Protein AF-A0A133PXR7-F1 (afdb_monomer)

Secondary structure (DSSP, 8-state):
----TT--B-TTTTTT-TT---EEE-TT----S--B-TTTTTT-TT-EETTEE--TT--SGGG-STTTSSEEEPPSS-S-----SS--SPPEE-TTS-EE-TT--EEEEETTEEEEE-

Organism: NCBI:txid28128

InterPro domains:
  IPR005046 Protein of unknown function DUF285 [PF03382] (1-58)

Sequence (118 aa):
KFNTQNVTDMSWMFYNCESLTTIFCNNNWKVGNKIYDSAMFSHCTRLNGTNTAYNPHKIGIEMANPTTGYFTSKPTGIDTVKSADRAGDGKAYDLSGSRVNESYKGIVIKNGKKYIQK

Structure (mmCIF, N/CA/C/O backbone):
data_AF-A0A133PXR7-F1
#
_entry.id   AF-A0A133PXR7-F1
#
loop_
_atom_site.group_PDB
_atom_site.id
_atom_site.type_symbol
_atom_site.label_atom_id
_atom_site.label_alt_id
_atom_site.label_comp_id
_atom_site.label_asym_id
_atom_site.label_entity_id
_atom_site.label_seq_id
_atom_site.pdbx_PDB_ins_code
_atom_site.Cartn_x
_atom_site.Cartn_y
_atom_site.Cartn_z
_atom_site.occupancy
_atom_site.B_iso_or_equiv
_atom_site.auth_seq_id
_atom_site.auth_comp_id
_atom_site.auth_asym_id
_atom_site.auth_atom_id
_atom_site.pdbx_PDB_model_num
ATOM 1 N N . LYS A 1 1 ? -0.175 -15.618 2.588 1.00 71.50 1 LYS A N 1
ATOM 2 C CA . LYS A 1 1 ? 0.837 -14.567 2.881 1.00 71.50 1 LYS A CA 1
ATOM 3 C C . LYS A 1 1 ? 1.841 -14.564 1.737 1.00 71.50 1 LYS A C 1
ATOM 5 O O . LYS A 1 1 ? 2.318 -15.639 1.408 1.00 71.50 1 LYS A O 1
ATOM 10 N N . PHE A 1 2 ? 2.135 -13.414 1.129 1.00 78.44 2 PHE A N 1
ATOM 11 C CA . PHE A 1 2 ? 3.154 -13.333 0.077 1.00 78.44 2 PHE A CA 1
ATOM 12 C C . PHE A 1 2 ? 4.554 -13.431 0.692 1.00 78.44 2 PHE A C 1
ATOM 14 O O . PHE A 1 2 ? 4.846 -12.719 1.654 1.00 78.44 2 PHE A O 1
ATOM 21 N N . ASN A 1 3 ? 5.387 -14.331 0.167 1.00 83.69 3 ASN A N 1
ATOM 22 C CA . ASN A 1 3 ? 6.807 -14.413 0.488 1.00 83.69 3 ASN A CA 1
ATOM 23 C C . ASN A 1 3 ? 7.601 -13.941 -0.730 1.00 83.69 3 ASN A C 1
ATOM 25 O O . ASN A 1 3 ? 7.606 -14.610 -1.758 1.00 83.69 3 ASN A O 1
ATOM 29 N N . THR A 1 4 ? 8.250 -12.789 -0.608 1.00 86.88 4 THR A N 1
ATOM 30 C CA . THR A 1 4 ? 8.999 -12.146 -1.693 1.00 86.88 4 THR A CA 1
ATOM 31 C C . THR A 1 4 ? 10.514 -12.249 -1.505 1.00 86.88 4 THR A C 1
ATOM 33 O O . THR A 1 4 ? 11.258 -11.581 -2.211 1.00 86.88 4 THR A O 1
ATOM 36 N N . GLN A 1 5 ? 10.997 -13.092 -0.580 1.00 88.31 5 GLN A N 1
ATOM 37 C CA . GLN A 1 5 ? 12.426 -13.185 -0.242 1.00 88.31 5 GLN A CA 1
ATOM 38 C C . GLN A 1 5 ? 13.326 -13.640 -1.399 1.00 88.31 5 GLN A C 1
ATOM 40 O O . GLN A 1 5 ? 14.480 -13.231 -1.449 1.00 88.31 5 GLN A O 1
ATOM 45 N N . ASN A 1 6 ? 12.796 -14.446 -2.322 1.00 89.44 6 ASN A N 1
ATOM 46 C CA . ASN A 1 6 ? 13.538 -14.969 -3.476 1.00 89.44 6 ASN A CA 1
ATOM 47 C C . ASN A 1 6 ? 13.178 -14.265 -4.791 1.00 89.44 6 ASN A C 1
ATOM 49 O O . ASN A 1 6 ? 13.653 -14.668 -5.848 1.00 89.44 6 ASN A O 1
ATOM 53 N N . VAL A 1 7 ? 12.302 -13.258 -4.751 1.00 90.06 7 VAL A N 1
ATOM 54 C CA . VAL A 1 7 ? 11.998 -12.463 -5.942 1.00 90.06 7 VAL A CA 1
ATOM 55 C C . VAL A 1 7 ? 13.215 -11.595 -6.234 1.00 90.06 7 VAL A C 1
ATOM 57 O O . VAL A 1 7 ? 13.762 -10.995 -5.315 1.00 90.06 7 VAL A O 1
ATOM 60 N N . THR A 1 8 ? 13.640 -11.540 -7.493 1.00 92.00 8 THR A N 1
ATOM 61 C CA . THR A 1 8 ? 14.784 -10.725 -7.938 1.00 92.00 8 THR A CA 1
ATOM 62 C C . THR A 1 8 ? 14.367 -9.541 -8.808 1.00 92.00 8 THR A C 1
ATOM 64 O O . THR A 1 8 ? 15.162 -8.625 -9.003 1.00 92.00 8 THR A O 1
ATOM 67 N N . ASP A 1 9 ? 13.128 -9.543 -9.305 1.00 93.56 9 ASP A N 1
ATOM 68 C CA . ASP A 1 9 ? 12.586 -8.524 -10.201 1.00 93.56 9 ASP A CA 1
ATOM 69 C C . ASP A 1 9 ? 11.098 -8.268 -9.900 1.00 93.56 9 ASP A C 1
ATOM 71 O O . ASP A 1 9 ? 10.284 -9.192 -9.884 1.00 93.56 9 ASP A O 1
ATOM 75 N N . MET A 1 10 ? 10.760 -7.012 -9.620 1.00 94.06 10 MET A N 1
ATOM 76 C CA . MET A 1 10 ? 9.398 -6.473 -9.502 1.00 94.06 10 MET A CA 1
ATOM 77 C C . MET A 1 10 ? 9.200 -5.264 -10.425 1.00 94.06 10 MET A C 1
ATOM 79 O O . MET A 1 10 ? 8.298 -4.447 -10.218 1.00 94.06 10 MET A O 1
ATOM 83 N N . SER A 1 11 ? 10.044 -5.132 -11.445 1.00 95.50 11 SER A N 1
ATOM 84 C CA . SER A 1 11 ? 9.899 -4.104 -12.463 1.00 95.50 11 SER A CA 1
ATOM 85 C C . SER A 1 11 ? 8.523 -4.205 -13.126 1.00 95.50 11 SER A C 1
ATOM 87 O O . SER A 1 11 ? 7.995 -5.296 -13.341 1.00 95.50 11 SER A O 1
ATOM 89 N N . TRP A 1 12 ? 7.936 -3.054 -13.452 1.00 97.31 12 TRP A N 1
ATOM 90 C CA . TRP A 1 12 ? 6.675 -2.929 -14.200 1.00 97.31 12 TRP A CA 1
ATOM 91 C C . TRP A 1 12 ? 5.431 -3.587 -13.568 1.00 97.31 12 TRP A C 1
ATOM 93 O O . TRP A 1 12 ? 4.396 -3.675 -14.224 1.00 97.31 12 TRP A O 1
ATOM 103 N N . MET A 1 13 ? 5.481 -4.021 -12.303 1.00 96.00 13 MET A N 1
ATOM 104 C CA . MET A 1 13 ? 4.417 -4.827 -11.681 1.00 96.00 13 MET A CA 1
ATOM 105 C C . MET A 1 13 ? 3.024 -4.166 -11.694 1.00 96.00 13 MET A C 1
ATOM 107 O O . MET A 1 13 ? 2.020 -4.865 -11.820 1.00 96.00 13 MET A O 1
ATOM 111 N N . PHE A 1 14 ? 2.956 -2.836 -11.594 1.00 97.75 14 PHE A N 1
ATOM 112 C CA . PHE A 1 14 ? 1.730 -2.038 -11.723 1.00 97.75 14 PHE A CA 1
ATOM 113 C C . PHE A 1 14 ? 1.836 -1.008 -12.856 1.00 97.75 14 PHE A C 1
ATOM 115 O O . PHE A 1 14 ? 1.168 0.025 -12.837 1.00 97.75 14 PHE A O 1
ATOM 122 N N . TYR A 1 15 ? 2.684 -1.260 -13.853 1.00 98.19 15 TYR A N 1
ATOM 123 C CA . TYR A 1 15 ? 2.878 -0.331 -14.958 1.00 98.19 15 TYR A CA 1
ATOM 124 C C . TYR A 1 15 ? 1.560 -0.016 -15.674 1.00 98.19 15 TYR A C 1
ATOM 126 O O . TYR A 1 15 ? 0.783 -0.914 -15.998 1.00 98.19 15 TYR A O 1
ATOM 134 N N . ASN A 1 16 ? 1.322 1.269 -15.935 1.00 98.38 16 ASN A N 1
ATOM 135 C CA . ASN A 1 16 ? 0.172 1.761 -16.694 1.00 98.38 16 ASN A CA 1
ATOM 136 C C . ASN A 1 16 ? -1.203 1.403 -16.117 1.00 98.38 16 ASN A C 1
ATOM 138 O O . ASN A 1 16 ? -2.217 1.390 -16.816 1.00 98.38 16 ASN A O 1
ATOM 142 N N . CYS A 1 17 ? -1.261 1.149 -14.812 1.00 98.31 17 CYS A N 1
ATOM 143 C CA . CYS A 1 17 ? -2.510 0.940 -14.099 1.00 98.31 17 CYS A CA 1
ATOM 144 C C . CYS A 1 17 ? -3.189 2.285 -13.772 1.00 98.31 17 CYS A C 1
ATOM 146 O O . CYS A 1 17 ? -3.389 2.627 -12.608 1.00 98.31 17 CYS A O 1
ATOM 148 N N . GLU A 1 18 ? -3.576 3.054 -14.793 1.00 97.69 18 GLU A N 1
ATOM 149 C CA . GLU A 1 18 ? -4.122 4.414 -14.634 1.00 97.69 18 GLU A CA 1
ATOM 150 C C . GLU A 1 18 ? -5.419 4.462 -13.810 1.00 97.69 18 GLU A C 1
ATOM 152 O O . GLU A 1 18 ? -5.713 5.465 -13.169 1.00 97.69 18 GLU A O 1
ATOM 157 N N . SER A 1 19 ? -6.200 3.376 -13.794 1.00 98.19 19 SER A N 1
ATOM 158 C CA . SER A 1 19 ? -7.440 3.275 -13.006 1.00 98.19 19 SER A CA 1
ATOM 159 C C . SER A 1 19 ? -7.256 2.714 -11.593 1.00 98.19 19 SER A C 1
ATOM 161 O O . SER A 1 19 ? -8.219 2.696 -10.824 1.00 98.19 19 SER A O 1
ATOM 163 N N . LEU A 1 20 ? -6.055 2.249 -11.236 1.00 98.00 20 LEU A N 1
ATOM 164 C CA . LEU A 1 20 ? -5.786 1.641 -9.935 1.00 98.00 20 LEU A CA 1
ATOM 165 C C . LEU A 1 20 ? -5.744 2.715 -8.851 1.00 98.00 20 LEU A C 1
ATOM 167 O O . LEU A 1 20 ? -4.889 3.592 -8.873 1.00 98.00 20 LEU A O 1
ATOM 171 N N . THR A 1 21 ? -6.660 2.631 -7.887 1.00 97.06 21 THR A N 1
ATOM 172 C CA . THR A 1 21 ? -6.756 3.623 -6.808 1.00 97.06 21 THR A CA 1
ATOM 173 C C . THR A 1 21 ? -6.094 3.185 -5.510 1.00 97.06 21 THR A C 1
ATOM 175 O O . THR A 1 21 ? -5.681 4.034 -4.725 1.00 97.06 21 THR A O 1
ATOM 178 N N . THR A 1 22 ? -6.002 1.879 -5.253 1.00 95.88 22 THR A N 1
ATOM 179 C CA . THR A 1 22 ? -5.532 1.340 -3.969 1.00 95.88 22 THR A CA 1
ATOM 180 C C . THR A 1 22 ? -4.873 -0.019 -4.161 1.00 95.88 22 THR A C 1
ATOM 182 O O . THR A 1 22 ? -5.389 -0.860 -4.896 1.00 95.88 22 THR A O 1
ATOM 185 N N . ILE A 1 23 ? -3.768 -0.258 -3.451 1.00 95.25 23 ILE A N 1
ATOM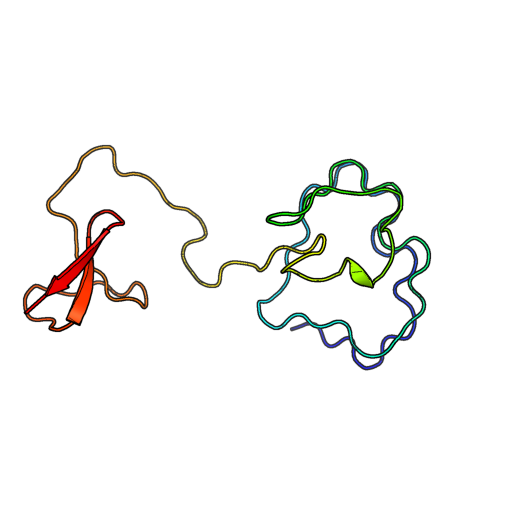 186 C CA . ILE A 1 23 ? -3.107 -1.565 -3.379 1.00 95.25 23 ILE A CA 1
ATOM 187 C C . ILE A 1 23 ? -3.120 -2.030 -1.927 1.00 95.25 23 ILE A C 1
ATOM 189 O O . ILE A 1 23 ? -2.452 -1.449 -1.078 1.00 95.25 23 ILE A O 1
ATOM 193 N N . PHE A 1 24 ? -3.867 -3.090 -1.626 1.00 92.88 24 PHE A N 1
ATOM 194 C CA . PHE A 1 24 ? -3.927 -3.624 -0.267 1.00 92.88 24 PHE A CA 1
ATOM 195 C C . PHE A 1 24 ? -2.769 -4.577 0.029 1.00 92.88 24 PHE A C 1
ATOM 197 O O . PHE A 1 24 ? -2.429 -5.439 -0.782 1.00 92.88 24 PHE A O 1
ATOM 204 N N . CYS A 1 25 ? -2.206 -4.483 1.232 1.00 90.00 25 CYS A N 1
ATOM 205 C CA . CYS A 1 25 ? -1.187 -5.402 1.727 1.00 90.00 25 CYS A 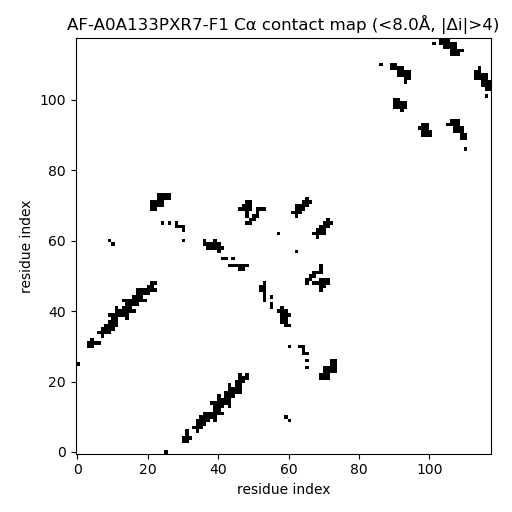CA 1
ATOM 206 C C . CYS A 1 25 ? -1.488 -5.867 3.159 1.00 90.00 25 CYS A C 1
ATOM 208 O O . CYS A 1 25 ? -2.350 -5.330 3.849 1.00 90.00 25 CYS A O 1
ATOM 210 N N . ASN A 1 26 ? -0.791 -6.907 3.616 1.00 85.62 26 ASN A N 1
ATOM 211 C CA . ASN A 1 26 ? -0.908 -7.361 5.005 1.00 85.62 26 ASN A CA 1
ATOM 212 C C . ASN A 1 26 ? -0.087 -6.449 5.931 1.00 85.62 26 ASN A C 1
ATOM 214 O O . ASN A 1 26 ? 0.954 -5.950 5.517 1.00 85.62 26 ASN A O 1
ATOM 218 N N . ASN A 1 27 ? -0.464 -6.343 7.210 1.00 77.50 27 ASN A N 1
ATOM 219 C CA . ASN A 1 27 ? 0.207 -5.478 8.203 1.00 77.50 27 ASN A CA 1
ATOM 220 C C . ASN A 1 27 ? 1.725 -5.705 8.345 1.00 77.50 27 ASN A C 1
ATOM 222 O O . ASN A 1 27 ? 2.451 -4.805 8.747 1.00 77.50 27 ASN A O 1
ATOM 226 N N . ASN A 1 28 ? 2.208 -6.902 8.003 1.00 81.38 28 ASN A N 1
ATOM 227 C CA . ASN A 1 28 ? 3.623 -7.274 8.066 1.00 81.38 28 ASN A CA 1
ATOM 228 C C . ASN A 1 28 ? 4.298 -7.263 6.686 1.00 81.38 28 ASN A C 1
ATOM 230 O O . ASN A 1 28 ? 5.268 -7.997 6.474 1.00 81.38 28 ASN A O 1
ATOM 234 N N . TRP A 1 29 ? 3.750 -6.517 5.723 1.00 88.81 29 TRP A N 1
ATOM 235 C CA . TRP A 1 29 ? 4.338 -6.390 4.397 1.00 88.81 29 TRP A CA 1
ATOM 236 C C . TRP A 1 29 ? 5.735 -5.788 4.497 1.00 88.81 29 TRP A C 1
ATOM 238 O O . TRP A 1 29 ? 5.939 -4.724 5.082 1.00 88.81 29 TRP A O 1
ATOM 248 N N . LYS A 1 30 ? 6.693 -6.490 3.905 1.00 83.75 30 LYS A N 1
ATOM 249 C CA . LYS A 1 30 ? 8.055 -6.025 3.707 1.00 83.75 30 LYS A CA 1
ATOM 250 C C . LYS A 1 30 ? 8.481 -6.469 2.324 1.00 83.75 30 LYS A C 1
ATOM 252 O O . LYS A 1 30 ? 8.265 -7.621 1.946 1.00 83.75 30 LYS A O 1
ATOM 257 N N . VAL A 1 31 ? 9.086 -5.549 1.595 1.00 80.94 31 VAL A N 1
ATOM 258 C CA . VAL A 1 31 ? 9.901 -5.901 0.438 1.00 80.94 31 VAL A CA 1
ATOM 259 C C . VAL A 1 31 ? 11.108 -6.681 0.972 1.00 80.94 31 VAL A C 1
ATOM 261 O O . VAL A 1 31 ? 11.594 -6.379 2.064 1.00 80.94 31 VAL A O 1
ATOM 264 N N . GLY A 1 32 ? 11.514 -7.736 0.265 1.00 77.81 32 GLY A N 1
ATOM 265 C CA . GLY A 1 32 ? 12.682 -8.543 0.613 1.00 77.81 32 GLY A CA 1
ATOM 266 C C . GLY A 1 32 ? 14.003 -7.796 0.391 1.00 77.81 32 GLY A C 1
ATOM 267 O O . GLY A 1 32 ? 14.158 -6.639 0.773 1.00 77.81 32 GLY A O 1
ATOM 268 N N . ASN A 1 33 ? 14.974 -8.475 -0.220 1.00 80.06 33 ASN A N 1
ATOM 269 C CA . ASN A 1 33 ? 16.253 -7.871 -0.601 1.00 80.06 33 ASN A CA 1
ATOM 270 C C . ASN A 1 33 ? 16.069 -6.774 -1.666 1.00 80.06 33 ASN A C 1
ATOM 272 O O . ASN A 1 33 ? 14.991 -6.618 -2.238 1.00 80.06 33 ASN A O 1
ATOM 276 N N . LYS A 1 34 ? 17.135 -6.015 -1.951 1.00 75.62 34 LYS A N 1
ATOM 277 C CA . LYS A 1 34 ? 17.149 -5.090 -3.091 1.00 75.62 34 LYS A CA 1
ATOM 278 C C . LYS A 1 34 ? 16.973 -5.891 -4.386 1.00 75.62 34 LYS A C 1
ATOM 280 O O . LYS A 1 34 ? 17.724 -6.832 -4.630 1.00 75.62 34 LYS A O 1
ATOM 285 N N . ILE A 1 35 ? 15.994 -5.498 -5.189 1.00 87.19 35 ILE A N 1
ATOM 286 C CA . ILE A 1 35 ? 15.582 -6.150 -6.437 1.00 87.19 35 ILE A CA 1
ATOM 287 C C . ILE A 1 35 ? 15.526 -5.125 -7.565 1.00 87.19 35 ILE A C 1
ATOM 289 O O . ILE A 1 35 ? 15.533 -3.923 -7.297 1.00 87.19 35 ILE A O 1
ATOM 293 N N . TYR A 1 36 ? 15.451 -5.591 -8.809 1.00 93.44 36 TYR A N 1
ATOM 294 C CA . TYR A 1 36 ? 15.102 -4.721 -9.928 1.00 93.44 36 TYR A CA 1
ATOM 295 C C . TYR A 1 36 ? 13.648 -4.261 -9.785 1.00 93.44 36 TYR A C 1
ATOM 297 O O . TYR A 1 36 ? 12.759 -5.066 -9.521 1.00 93.44 36 TYR A O 1
ATOM 305 N N . ASP A 1 37 ? 13.415 -2.961 -9.908 1.00 93.81 37 ASP A N 1
ATOM 306 C CA . ASP A 1 37 ? 12.131 -2.316 -9.621 1.00 93.81 37 ASP A CA 1
ATOM 307 C C . ASP A 1 37 ? 11.776 -1.221 -10.631 1.00 93.81 37 ASP A C 1
ATOM 309 O O . ASP A 1 37 ? 10.958 -0.333 -10.368 1.00 93.81 37 ASP A O 1
ATOM 313 N N . SER A 1 38 ? 12.404 -1.283 -11.805 1.00 95.56 38 SER A N 1
ATOM 314 C CA . SER A 1 38 ? 12.244 -0.273 -12.841 1.00 95.56 38 SER A CA 1
ATOM 315 C C . SER A 1 38 ? 10.764 -0.087 -13.191 1.00 95.56 38 SER A C 1
ATOM 317 O O . SER A 1 38 ? 10.045 -1.043 -13.477 1.00 95.56 38 SER A O 1
ATOM 319 N N . ALA A 1 39 ? 10.297 1.163 -13.115 1.00 96.94 39 ALA A N 1
ATOM 320 C CA . ALA A 1 39 ? 8.934 1.562 -13.461 1.00 96.94 39 ALA A CA 1
ATOM 321 C C . ALA A 1 39 ? 7.800 0.782 -12.757 1.00 96.94 39 ALA A C 1
ATOM 323 O O . ALA A 1 39 ? 6.692 0.723 -13.295 1.00 96.94 39 ALA A O 1
ATOM 324 N N . MET A 1 40 ? 8.034 0.226 -11.559 1.00 97.31 40 MET A N 1
ATOM 325 C CA . MET A 1 40 ? 7.055 -0.592 -10.826 1.00 97.31 40 MET A CA 1
ATOM 326 C C . MET A 1 40 ? 5.665 0.057 -10.730 1.00 97.31 40 MET A C 1
ATOM 328 O O . MET A 1 40 ? 4.667 -0.625 -10.949 1.00 97.31 40 MET A O 1
ATOM 332 N N . PHE A 1 41 ? 5.602 1.361 -10.448 1.00 98.38 41 PHE A N 1
ATOM 333 C CA . PHE A 1 41 ? 4.357 2.133 -10.330 1.00 98.38 41 PHE A CA 1
ATOM 334 C C . PHE A 1 41 ? 4.181 3.190 -11.425 1.00 98.38 41 PHE A C 1
ATOM 336 O O . PHE A 1 41 ? 3.369 4.103 -11.271 1.00 98.38 41 PHE A O 1
ATOM 343 N N . SER A 1 42 ? 4.945 3.131 -12.519 1.00 98.44 42 SER A N 1
ATOM 344 C CA . SER A 1 42 ? 4.856 4.178 -13.542 1.00 98.44 42 SER A CA 1
ATOM 345 C C . SER A 1 42 ? 3.451 4.240 -14.153 1.00 98.44 42 SER A C 1
ATOM 347 O O . SER A 1 42 ? 2.820 3.211 -14.395 1.00 98.44 42 SER A O 1
ATOM 349 N N . HIS A 1 43 ? 2.966 5.460 -14.394 1.00 98.38 43 HIS A N 1
ATOM 350 C CA . HIS A 1 43 ? 1.627 5.764 -14.919 1.00 98.38 43 HIS A CA 1
ATOM 351 C C . HIS A 1 43 ? 0.451 5.296 -14.031 1.00 98.38 43 HIS A C 1
ATOM 353 O O . HIS A 1 43 ? -0.691 5.256 -14.477 1.00 98.38 43 HIS A O 1
ATOM 359 N N . CYS A 1 44 ? 0.679 5.029 -12.740 1.00 98.19 44 CYS A N 1
ATOM 360 C CA . CYS A 1 44 ? -0.385 4.808 -11.749 1.00 98.19 44 CYS A CA 1
ATOM 361 C C . CYS A 1 44 ? -1.033 6.129 -11.287 1.00 98.19 44 CYS A C 1
ATOM 363 O O . CYS A 1 44 ? -1.066 6.441 -10.099 1.00 98.19 44 CYS A O 1
ATOM 365 N N . THR A 1 45 ? -1.532 6.943 -12.216 1.00 97.81 45 THR A N 1
ATOM 366 C CA . THR A 1 45 ? -1.918 8.347 -11.960 1.00 97.81 45 THR A CA 1
ATOM 367 C C . THR A 1 45 ? -3.047 8.534 -10.944 1.00 97.81 45 THR A C 1
ATOM 369 O O . THR A 1 45 ? -3.149 9.605 -10.348 1.00 97.81 45 THR A O 1
ATOM 372 N N . ARG A 1 46 ? -3.881 7.511 -10.714 1.00 98.12 46 ARG A N 1
ATOM 373 C CA . ARG A 1 46 ? -4.971 7.533 -9.720 1.00 98.12 46 ARG A CA 1
ATOM 374 C C . ARG A 1 46 ? -4.643 6.816 -8.407 1.00 98.12 46 ARG A C 1
ATOM 376 O O . ARG A 1 46 ? -5.505 6.769 -7.527 1.00 98.12 46 ARG A O 1
ATOM 383 N N . LEU A 1 47 ? -3.438 6.267 -8.266 1.00 98.06 47 LEU A N 1
ATOM 384 C CA . LEU A 1 47 ? -3.043 5.491 -7.095 1.00 98.06 47 LEU A CA 1
ATOM 385 C C . LEU A 1 47 ? -2.820 6.398 -5.886 1.00 98.06 47 LEU A C 1
ATOM 387 O O . LEU A 1 47 ? -2.076 7.371 -5.948 1.00 98.06 47 LEU A O 1
ATOM 391 N N . ASN A 1 48 ? -3.425 6.044 -4.758 1.00 94.81 48 ASN A N 1
ATOM 392 C CA . ASN A 1 48 ? -3.173 6.694 -3.482 1.00 94.81 48 ASN A CA 1
ATOM 393 C C . ASN A 1 48 ? -2.929 5.624 -2.415 1.00 94.81 48 ASN A C 1
ATOM 395 O O . ASN A 1 48 ? -3.758 4.737 -2.204 1.00 94.81 48 ASN A O 1
ATOM 399 N N . GLY A 1 49 ? -1.794 5.729 -1.728 1.00 91.88 49 GLY A N 1
ATOM 400 C CA . GLY A 1 49 ? -1.599 5.069 -0.442 1.00 91.88 49 GLY A CA 1
ATOM 401 C C . GLY A 1 49 ? -2.414 5.766 0.648 1.00 91.88 49 GLY A C 1
ATOM 402 O O . GLY A 1 49 ? -2.979 6.839 0.433 1.00 91.88 49 GLY A O 1
ATOM 403 N N . THR A 1 50 ? -2.434 5.190 1.851 1.00 87.81 50 THR A N 1
ATOM 404 C CA . THR A 1 50 ? -3.259 5.680 2.976 1.00 87.81 50 THR A CA 1
ATOM 405 C C . THR A 1 50 ? -3.078 7.177 3.252 1.00 87.81 50 THR A C 1
ATOM 407 O O . THR A 1 50 ? -4.054 7.884 3.471 1.00 87.81 50 THR A O 1
ATOM 410 N N . ASN A 1 51 ? -1.831 7.655 3.221 1.00 87.19 51 ASN A N 1
ATOM 411 C CA . ASN A 1 51 ? -1.468 9.057 3.459 1.00 87.19 51 ASN A CA 1
ATOM 412 C C . ASN A 1 51 ? -0.470 9.562 2.406 1.00 87.19 51 ASN A C 1
ATOM 414 O O . ASN A 1 51 ? 0.383 10.402 2.690 1.00 87.19 51 ASN A O 1
ATOM 418 N N . THR A 1 52 ? -0.473 8.977 1.209 1.00 94.88 52 THR A N 1
ATOM 419 C CA . THR A 1 52 ? 0.565 9.240 0.207 1.00 94.88 52 THR A CA 1
ATOM 420 C C . THR A 1 52 ? -0.039 9.217 -1.185 1.00 94.88 52 THR A C 1
ATOM 422 O O . THR A 1 52 ? -0.401 8.158 -1.691 1.00 94.88 52 THR A O 1
ATOM 425 N N . ALA A 1 53 ? -0.139 10.393 -1.802 1.00 96.75 53 ALA A N 1
ATOM 426 C CA . ALA A 1 53 ? -0.574 10.515 -3.185 1.00 96.75 53 ALA A CA 1
ATOM 427 C C . ALA A 1 53 ? 0.507 10.026 -4.158 1.00 96.75 53 ALA A C 1
ATOM 429 O O . ALA A 1 53 ? 1.702 10.127 -3.856 1.00 96.75 53 ALA A O 1
ATOM 430 N N . TYR A 1 54 ? 0.088 9.524 -5.321 1.00 97.88 54 TYR A N 1
ATOM 431 C CA . TYR A 1 54 ? 1.005 9.156 -6.398 1.00 97.88 54 TYR A CA 1
ATOM 432 C C . TYR A 1 54 ? 1.965 10.299 -6.754 1.00 97.88 54 TYR A C 1
ATOM 434 O O . TYR A 1 54 ? 1.574 11.463 -6.864 1.00 97.88 54 TYR A O 1
ATOM 442 N N . ASN A 1 55 ? 3.231 9.948 -6.975 1.00 97.75 55 ASN A N 1
ATOM 443 C CA . ASN A 1 55 ? 4.269 10.851 -7.444 1.00 97.75 55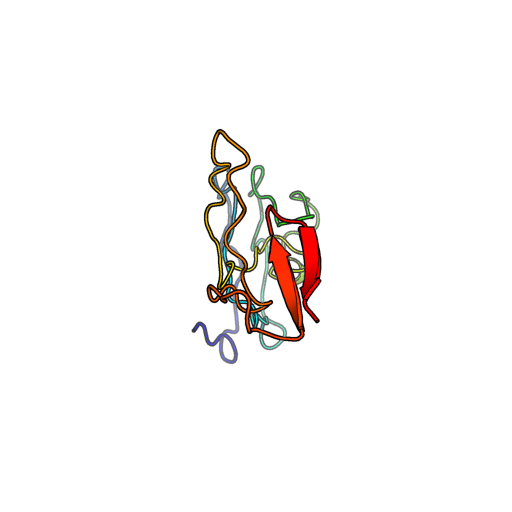 ASN A CA 1
ATOM 444 C C . ASN A 1 55 ? 5.018 10.207 -8.628 1.00 97.75 55 ASN A C 1
ATOM 446 O O . ASN A 1 55 ? 5.626 9.149 -8.453 1.00 97.75 55 ASN A O 1
ATOM 450 N N . PRO A 1 56 ? 5.052 10.849 -9.812 1.00 97.19 56 PRO A N 1
ATOM 451 C CA . PRO A 1 56 ? 5.703 10.296 -11.003 1.00 97.19 56 PRO A CA 1
ATOM 452 C C . PRO A 1 56 ? 7.230 10.162 -10.889 1.00 97.19 56 PRO A C 1
ATOM 454 O O . PRO A 1 56 ? 7.844 9.492 -11.713 1.00 97.19 56 PRO A O 1
ATOM 457 N N . HIS A 1 57 ? 7.853 10.765 -9.874 1.00 97.38 57 HIS A N 1
ATOM 458 C CA . HIS A 1 57 ? 9.281 10.628 -9.568 1.00 97.38 57 HIS A CA 1
ATOM 459 C C . HIS A 1 57 ? 9.575 9.583 -8.483 1.00 97.38 57 HIS A C 1
ATOM 461 O O . HIS A 1 57 ? 10.736 9.367 -8.146 1.00 97.38 57 HIS A O 1
ATOM 467 N N . LYS A 1 58 ? 8.543 8.944 -7.920 1.00 97.12 58 LYS A N 1
ATOM 468 C CA . LYS A 1 58 ? 8.664 7.863 -6.935 1.00 97.12 58 LYS A CA 1
ATOM 469 C C . LYS A 1 58 ? 7.900 6.652 -7.442 1.00 97.12 58 LYS A C 1
ATOM 471 O O . LYS A 1 58 ? 6.748 6.433 -7.078 1.00 97.12 58 LYS A O 1
ATOM 476 N N . ILE A 1 59 ? 8.517 5.929 -8.363 1.00 97.31 59 ILE A N 1
ATOM 477 C CA . ILE A 1 59 ? 7.877 4.839 -9.110 1.00 97.31 59 ILE A CA 1
ATOM 478 C C . ILE A 1 59 ? 8.502 3.475 -8.816 1.00 97.31 59 ILE A C 1
ATOM 480 O O . ILE A 1 59 ? 8.092 2.498 -9.441 1.00 97.31 59 ILE A O 1
ATOM 484 N N . GLY A 1 60 ? 9.484 3.413 -7.916 1.00 95.62 60 GLY A N 1
ATOM 485 C CA . GLY A 1 60 ? 10.213 2.198 -7.579 1.00 95.62 60 GLY A CA 1
ATOM 486 C C . GLY A 1 60 ? 9.666 1.487 -6.344 1.00 95.62 60 GLY A C 1
ATOM 487 O O . GLY A 1 60 ? 8.633 1.849 -5.762 1.00 95.62 60 GLY A O 1
ATOM 488 N N . ILE A 1 61 ? 10.387 0.449 -5.935 1.00 93.56 61 ILE A N 1
ATOM 489 C CA . ILE A 1 61 ? 10.020 -0.460 -4.845 1.00 93.56 61 ILE A CA 1
ATOM 490 C C . ILE A 1 61 ? 9.992 0.232 -3.481 1.00 93.56 61 ILE A C 1
ATOM 492 O O . ILE A 1 61 ? 9.327 -0.247 -2.561 1.00 93.56 61 ILE A O 1
ATOM 496 N N . GLU A 1 62 ? 10.655 1.380 -3.330 1.00 93.00 62 GLU A N 1
ATOM 497 C CA . GLU A 1 62 ? 10.618 2.190 -2.112 1.00 93.00 62 GLU A CA 1
ATOM 498 C C . GLU A 1 62 ? 9.189 2.597 -1.731 1.00 93.00 62 GLU A C 1
ATOM 500 O O . GLU A 1 62 ? 8.872 2.723 -0.544 1.00 93.00 62 GLU A O 1
ATOM 505 N N . MET A 1 63 ? 8.300 2.722 -2.723 1.00 95.25 63 MET A N 1
ATOM 506 C CA . MET A 1 63 ? 6.891 3.045 -2.513 1.00 95.25 63 MET A CA 1
ATOM 507 C C . MET A 1 63 ? 6.015 1.814 -2.254 1.00 95.25 63 MET A C 1
ATOM 509 O O . MET A 1 63 ? 4.843 1.965 -1.915 1.00 95.25 63 MET A O 1
ATOM 513 N N . ALA A 1 64 ? 6.543 0.591 -2.321 1.00 94.00 64 ALA A N 1
ATOM 514 C CA . ALA A 1 64 ? 5.805 -0.634 -2.009 1.00 94.00 64 ALA A CA 1
ATOM 515 C C . ALA A 1 64 ? 5.731 -0.890 -0.491 1.00 94.00 64 ALA A C 1
ATOM 517 O O . ALA A 1 64 ? 6.115 -1.953 0.002 1.00 94.00 64 ALA A O 1
ATOM 518 N N . ASN A 1 65 ? 5.265 0.095 0.281 1.00 92.38 65 ASN A N 1
ATOM 519 C CA . ASN A 1 65 ? 5.132 0.007 1.735 1.00 92.38 65 ASN A CA 1
ATOM 520 C C . ASN A 1 65 ? 3.855 0.720 2.233 1.00 92.38 65 ASN A C 1
ATOM 522 O O . ASN A 1 65 ? 3.416 1.675 1.592 1.00 92.38 65 ASN A O 1
ATOM 526 N N . PRO A 1 66 ? 3.242 0.273 3.350 1.00 91.31 66 PRO A N 1
ATOM 527 C CA . PRO A 1 66 ? 1.956 0.809 3.800 1.00 91.31 66 PRO A CA 1
ATOM 528 C C . PRO A 1 66 ? 2.011 2.097 4.632 1.00 91.31 66 PRO A C 1
ATOM 530 O O . PRO A 1 66 ? 0.962 2.658 4.951 1.00 91.31 66 PRO A O 1
ATOM 533 N N . THR A 1 67 ? 3.201 2.538 5.041 1.00 90.50 67 THR A N 1
ATOM 534 C CA . THR A 1 67 ? 3.361 3.654 5.987 1.00 90.50 67 THR A CA 1
ATOM 535 C C . THR A 1 67 ? 3.573 4.976 5.259 1.00 90.50 67 THR A C 1
ATOM 537 O O . THR A 1 67 ? 2.963 5.982 5.609 1.00 90.50 67 THR A O 1
ATOM 540 N N . THR A 1 68 ? 4.445 4.972 4.253 1.00 93.06 68 THR A N 1
ATOM 541 C CA . THR A 1 68 ? 4.861 6.157 3.483 1.00 93.06 68 THR A CA 1
ATOM 542 C C . THR A 1 68 ? 4.811 5.928 1.973 1.00 93.06 68 THR A C 1
ATOM 544 O O . THR A 1 68 ? 5.228 6.794 1.205 1.00 93.06 68 THR A O 1
ATOM 547 N N . GLY A 1 69 ? 4.372 4.741 1.554 1.00 95.38 69 GLY A N 1
ATOM 548 C CA . GLY A 1 69 ? 4.278 4.326 0.165 1.00 95.38 69 GLY A CA 1
ATOM 549 C C . GLY A 1 69 ? 2.835 4.234 -0.328 1.00 95.38 69 GLY A C 1
ATO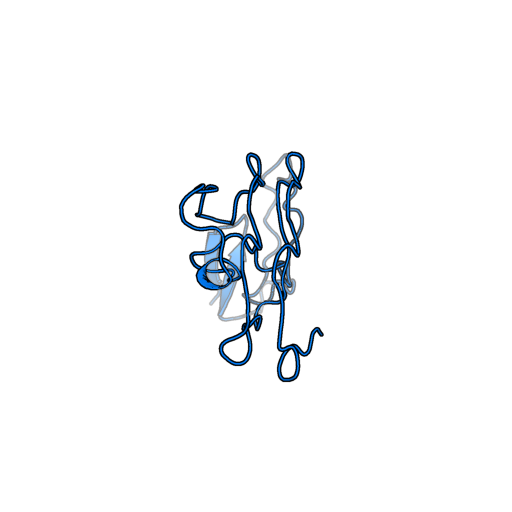M 550 O O . GLY A 1 69 ? 1.898 4.728 0.296 1.00 95.38 69 GLY A O 1
ATOM 551 N N . TYR A 1 70 ? 2.661 3.577 -1.469 1.00 96.88 70 TYR A N 1
ATOM 552 C CA . TYR A 1 70 ? 1.381 3.420 -2.155 1.00 96.88 70 TYR A CA 1
ATOM 553 C C . TYR A 1 70 ? 0.560 2.220 -1.690 1.00 96.88 70 TYR A C 1
ATOM 555 O O . TYR A 1 70 ? -0.548 2.007 -2.179 1.00 96.88 70 TYR A O 1
ATOM 563 N N . PHE A 1 71 ? 1.089 1.407 -0.777 1.00 94.69 71 PHE A N 1
ATOM 564 C CA . PHE A 1 71 ? 0.331 0.285 -0.246 1.00 94.69 71 PHE A CA 1
ATOM 565 C C . PHE A 1 71 ? -0.573 0.771 0.893 1.00 94.69 71 PHE A C 1
ATOM 567 O O . PHE A 1 71 ? -0.299 1.756 1.576 1.00 94.69 71 PHE A O 1
ATOM 574 N N . THR A 1 72 ? -1.659 0.048 1.121 1.00 92.50 72 THR A N 1
ATOM 575 C CA . THR A 1 72 ? -2.592 0.273 2.220 1.00 92.50 72 THR A CA 1
ATOM 576 C C . THR A 1 72 ? -2.678 -1.007 3.028 1.00 92.50 72 THR A C 1
ATOM 578 O O . THR A 1 72 ? -3.057 -2.057 2.506 1.00 92.50 72 THR A O 1
ATOM 581 N N . SER A 1 73 ? -2.323 -0.941 4.311 1.00 88.50 73 SER A N 1
ATOM 582 C CA . SER A 1 73 ? -2.531 -2.068 5.219 1.00 88.50 73 SER A CA 1
ATOM 583 C C . SER A 1 73 ? -4.013 -2.413 5.254 1.00 88.50 73 SER A C 1
ATOM 585 O O . SER A 1 73 ? -4.843 -1.569 5.596 1.00 88.50 73 SER A O 1
ATOM 587 N N . LYS A 1 74 ? -4.351 -3.653 4.904 1.00 79.12 74 LYS A N 1
ATOM 588 C CA . LYS A 1 74 ? -5.710 -4.154 5.058 1.00 79.12 74 LYS A CA 1
ATOM 589 C C . LYS A 1 74 ? -6.051 -4.145 6.554 1.00 79.12 74 LYS A C 1
ATOM 591 O O . LYS A 1 74 ? -5.311 -4.768 7.323 1.00 79.12 74 LYS A O 1
ATOM 596 N N . PRO A 1 75 ? -7.140 -3.485 6.984 1.00 68.19 75 PRO A N 1
ATOM 597 C CA . PRO A 1 75 ? -7.567 -3.574 8.368 1.00 68.19 75 PRO A CA 1
ATOM 598 C C . PRO A 1 75 ? -7.808 -5.046 8.715 1.00 68.19 75 PRO A C 1
ATOM 600 O O . PRO A 1 75 ? -8.440 -5.791 7.976 1.00 68.19 75 PRO A O 1
ATOM 603 N N . THR A 1 76 ? -7.282 -5.496 9.849 1.00 64.44 76 THR A N 1
ATOM 604 C CA . THR A 1 76 ? -7.603 -6.825 10.398 1.00 64.44 76 THR A CA 1
ATOM 605 C C . THR A 1 76 ? -8.852 -6.774 11.285 1.00 64.44 76 THR A C 1
ATOM 607 O O . THR A 1 76 ? -9.1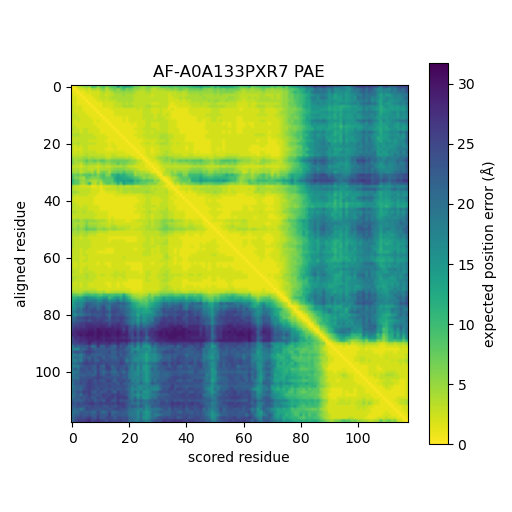00 -7.702 12.047 1.00 64.44 76 THR A O 1
ATOM 610 N N . GLY A 1 77 ? -9.589 -5.659 11.237 1.00 68.44 77 GLY A N 1
ATOM 611 C CA . GLY A 1 77 ? -10.710 -5.329 12.112 1.00 68.44 77 GLY A CA 1
ATOM 612 C C . GLY A 1 77 ? -11.921 -4.826 11.326 1.00 68.44 77 GLY A C 1
ATOM 613 O O . GLY A 1 77 ? -12.377 -5.476 10.394 1.00 68.44 77 GLY A O 1
ATOM 614 N N . ILE A 1 78 ? -12.481 -3.685 11.729 1.00 58.47 78 ILE A N 1
ATOM 615 C CA . ILE A 1 78 ? -13.727 -3.152 11.163 1.00 58.47 78 ILE A CA 1
ATOM 616 C C . ILE A 1 78 ? -13.465 -2.546 9.771 1.00 58.47 78 ILE A C 1
ATOM 618 O O . ILE A 1 78 ? -13.031 -1.403 9.669 1.00 58.47 78 ILE A O 1
ATOM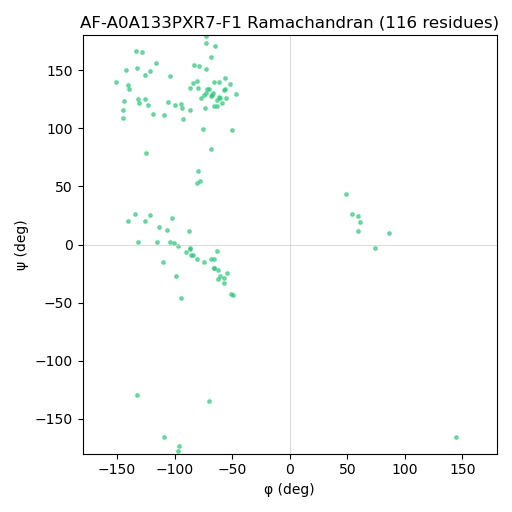 622 N N . ASP A 1 79 ? -13.772 -3.297 8.710 1.00 56.88 79 ASP A N 1
ATOM 623 C CA . ASP A 1 79 ? -13.673 -2.840 7.309 1.00 56.88 79 ASP A CA 1
ATOM 624 C C . ASP A 1 79 ? -14.809 -1.869 6.909 1.00 56.88 79 ASP A C 1
ATOM 626 O O . ASP A 1 79 ? -14.714 -1.160 5.909 1.00 56.88 79 ASP A O 1
ATOM 630 N N . THR A 1 80 ? -15.883 -1.794 7.706 1.00 55.16 80 THR A N 1
ATOM 631 C CA . THR A 1 80 ? -17.019 -0.882 7.493 1.00 55.16 80 THR A CA 1
ATOM 632 C C . THR A 1 80 ? -17.588 -0.380 8.818 1.00 55.16 80 THR A C 1
ATOM 634 O O . THR A 1 80 ? -18.160 -1.159 9.583 1.00 55.16 80 THR A O 1
ATOM 637 N N . VAL A 1 81 ? -17.497 0.925 9.081 1.00 57.78 81 VAL A N 1
ATOM 638 C CA . VAL A 1 81 ? -18.210 1.570 10.194 1.00 57.78 81 VAL A CA 1
ATOM 639 C C . VAL A 1 81 ? -19.543 2.089 9.660 1.00 57.78 81 VAL A C 1
ATOM 641 O O . VAL A 1 81 ? -19.575 3.061 8.911 1.00 57.78 81 VAL A O 1
ATOM 644 N N . LYS A 1 82 ? -20.654 1.445 10.031 1.00 62.62 82 LYS A N 1
ATOM 645 C CA 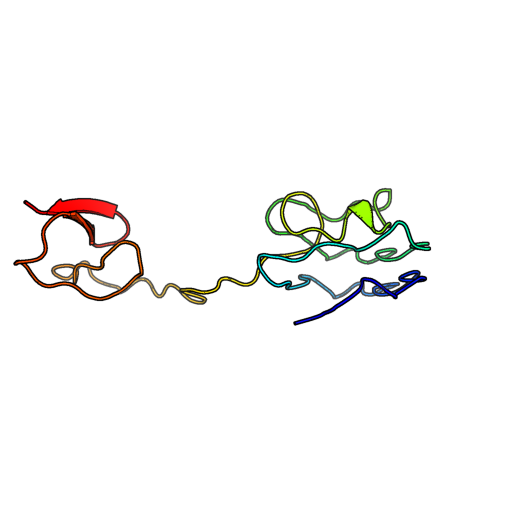. LYS A 1 82 ? -21.985 2.041 9.861 1.00 62.62 82 LYS A CA 1
ATOM 646 C C . LYS A 1 82 ? -22.275 2.897 11.088 1.00 62.62 82 LYS A C 1
ATOM 648 O O . LYS A 1 82 ? -22.368 2.366 12.194 1.00 62.62 82 LYS A O 1
ATOM 653 N N . SER A 1 83 ? -22.414 4.203 10.899 1.00 55.22 83 SER A N 1
ATOM 654 C CA . SER A 1 83 ? -22.997 5.071 11.920 1.00 55.22 83 SER A CA 1
ATOM 655 C C . SER A 1 83 ? -24.446 4.632 12.122 1.00 55.22 83 SER A C 1
ATOM 657 O O . SER A 1 83 ? -25.218 4.618 11.170 1.00 55.22 83 SER A O 1
ATOM 659 N N . ALA A 1 84 ? -24.810 4.205 13.330 1.00 58.09 84 ALA A N 1
ATOM 660 C CA . ALA A 1 84 ? -26.217 4.024 13.660 1.00 58.09 84 ALA A CA 1
ATOM 661 C C . ALA A 1 84 ? -26.870 5.411 13.756 1.00 58.09 84 ALA A C 1
ATOM 663 O O . ALA A 1 84 ? -26.318 6.296 14.408 1.00 58.09 84 ALA A O 1
ATOM 664 N N . ASP A 1 85 ? -28.047 5.588 13.150 1.00 56.44 85 ASP A N 1
ATOM 665 C CA . ASP A 1 85 ? -28.759 6.878 13.068 1.00 56.44 85 ASP A CA 1
ATOM 666 C C . ASP A 1 85 ? -29.189 7.454 14.429 1.00 56.44 85 ASP A C 1
ATOM 668 O O . ASP A 1 85 ? -29.717 8.563 14.509 1.00 56.44 85 ASP A O 1
ATOM 672 N N . ARG A 1 86 ? -28.997 6.710 15.526 1.00 57.09 86 ARG A N 1
ATOM 673 C CA . ARG A 1 86 ? -29.320 7.152 16.884 1.00 57.09 86 ARG A CA 1
ATOM 674 C C . ARG A 1 86 ? -28.254 6.700 17.870 1.00 57.09 86 ARG A C 1
ATOM 676 O O . ARG A 1 86 ? -27.830 5.544 17.861 1.00 57.09 86 ARG A O 1
ATOM 683 N N . ALA A 1 87 ? -27.890 7.608 18.771 1.00 53.97 87 ALA A N 1
ATOM 684 C CA . ALA A 1 87 ? -27.139 7.295 19.977 1.00 53.97 87 ALA A CA 1
ATOM 685 C C . ALA A 1 87 ? -28.034 6.474 20.921 1.00 53.97 87 ALA A C 1
ATOM 687 O O . ALA A 1 87 ? -28.684 7.019 21.805 1.00 53.97 87 ALA A O 1
ATOM 688 N N . GLY A 1 88 ? -28.127 5.164 20.689 1.00 57.78 88 GLY A N 1
ATOM 689 C CA . GLY A 1 88 ? -28.608 4.243 21.717 1.00 57.78 88 GLY A CA 1
ATOM 690 C C . GLY A 1 88 ? -27.589 4.154 22.853 1.00 57.78 88 GLY A C 1
ATOM 691 O O . GLY A 1 88 ? -26.417 4.490 22.646 1.00 57.78 88 GLY A O 1
ATOM 692 N N . ASP A 1 89 ? -28.020 3.683 24.026 1.00 62.88 89 ASP A N 1
ATOM 693 C CA . ASP A 1 89 ? -27.127 3.290 25.122 1.00 62.88 89 ASP A CA 1
ATOM 694 C C . ASP A 1 89 ? -26.056 2.344 24.569 1.00 62.88 89 ASP A C 1
ATOM 696 O O . ASP A 1 89 ? -26.299 1.176 24.254 1.00 62.88 89 ASP A O 1
ATOM 700 N N . GLY A 1 90 ? -24.882 2.915 24.299 1.00 66.00 90 GLY A N 1
ATOM 701 C CA . GLY A 1 90 ? -23.899 2.297 23.428 1.00 66.00 90 GLY A CA 1
ATOM 702 C C . GLY A 1 90 ? -23.382 1.020 24.066 1.00 66.00 90 GLY A C 1
ATOM 703 O O . GLY A 1 90 ? -22.772 1.070 25.136 1.00 66.00 90 GLY A O 1
ATOM 704 N N . LYS A 1 91 ? -23.590 -0.120 23.392 1.00 85.50 91 LYS A N 1
ATOM 705 C CA . LYS A 1 91 ? -22.915 -1.382 23.729 1.00 85.50 91 LYS A CA 1
ATOM 706 C C . LYS A 1 91 ? -21.425 -1.085 23.932 1.00 85.50 91 LYS A C 1
ATOM 708 O O . LYS A 1 91 ? -20.814 -0.414 23.101 1.00 85.50 91 LYS A O 1
ATOM 713 N N . ALA A 1 92 ? -20.868 -1.548 25.046 1.00 90.50 92 ALA A N 1
ATOM 714 C CA . ALA A 1 92 ? -19.454 -1.393 25.343 1.00 90.50 92 ALA A CA 1
ATOM 715 C C . ALA A 1 92 ? -18.653 -2.460 24.600 1.00 90.50 92 ALA A C 1
ATOM 717 O O . ALA A 1 92 ? -19.076 -3.616 24.531 1.00 90.50 92 ALA A O 1
ATOM 718 N N . TYR A 1 93 ? -17.488 -2.086 24.085 1.00 91.44 93 TYR A N 1
ATOM 719 C CA . TYR A 1 93 ? -16.528 -3.022 23.508 1.00 91.44 93 TYR A CA 1
ATOM 720 C C . TYR A 1 93 ? -15.171 -2.832 24.173 1.00 91.44 93 TYR A C 1
ATOM 722 O O . TYR A 1 93 ? -14.817 -1.708 24.528 1.00 91.44 93 TYR A O 1
ATOM 730 N N . ASP A 1 94 ? -14.407 -3.900 24.351 1.00 92.56 94 ASP A N 1
ATOM 731 C CA . ASP A 1 94 ? -13.004 -3.775 24.741 1.00 92.56 94 ASP A CA 1
ATOM 732 C C . ASP A 1 94 ? -12.142 -3.252 23.571 1.00 92.56 94 ASP A C 1
ATOM 734 O O . ASP A 1 94 ? -12.623 -2.999 22.462 1.00 92.56 94 ASP A O 1
ATOM 738 N N . LEU A 1 95 ? -10.838 -3.082 23.806 1.00 89.31 95 LEU A N 1
ATOM 739 C CA . LEU A 1 95 ? -9.898 -2.619 22.778 1.00 89.31 95 LEU A CA 1
ATOM 740 C C . LEU A 1 95 ? -9.663 -3.637 21.646 1.00 89.31 95 LEU A C 1
ATOM 742 O O . LEU A 1 95 ? -9.097 -3.262 20.621 1.00 89.31 95 LEU A O 1
ATOM 746 N N . SER A 1 96 ? -10.095 -4.891 21.812 1.00 86.06 96 SER A N 1
ATOM 747 C CA . SER A 1 96 ? -10.076 -5.911 20.755 1.00 86.06 96 SER A CA 1
ATOM 748 C C . SER A 1 96 ? -11.327 -5.865 19.868 1.00 86.06 96 SER A C 1
ATOM 750 O O . SER A 1 96 ? -11.365 -6.521 18.830 1.00 86.06 96 SER A O 1
ATOM 752 N N . GLY A 1 97 ? -12.341 -5.078 20.249 1.00 85.38 97 GLY A N 1
ATOM 753 C CA . GLY A 1 97 ? -13.635 -5.018 19.570 1.00 85.38 97 GLY A CA 1
ATOM 754 C C . GLY A 1 97 ? -14.633 -6.075 20.048 1.00 85.38 97 GLY A C 1
ATOM 755 O O . GLY A 1 97 ? -15.698 -6.219 19.446 1.00 85.38 97 GLY A O 1
ATOM 756 N N . SER A 1 98 ? -14.338 -6.795 21.132 1.00 88.69 98 SER A N 1
ATOM 757 C CA . SER A 1 98 ? -15.266 -7.759 21.729 1.00 88.69 98 SER A CA 1
ATOM 758 C C . SER A 1 98 ? -16.295 -7.029 22.586 1.00 88.69 98 SER A C 1
ATOM 760 O O . SER A 1 98 ? -15.949 -6.139 23.361 1.00 88.69 98 SER A O 1
ATOM 762 N N . ARG A 1 99 ? -17.580 -7.385 22.457 1.00 89.44 99 ARG A N 1
ATOM 763 C CA . ARG A 1 99 ? -18.651 -6.761 23.250 1.00 89.44 99 ARG A CA 1
ATOM 764 C C . ARG A 1 99 ? -18.513 -7.161 24.717 1.00 89.44 99 ARG A C 1
ATOM 766 O O . ARG A 1 99 ? -18.516 -8.349 25.026 1.00 89.44 99 ARG A O 1
ATOM 773 N N . VAL A 1 100 ? -18.492 -6.178 25.608 1.00 92.31 100 VAL A N 1
ATOM 774 C CA . VAL A 1 100 ? -18.387 -6.374 27.057 1.00 92.31 100 VAL A CA 1
ATOM 775 C C . VAL A 1 100 ? -19.644 -5.886 27.775 1.00 92.31 100 VAL A C 1
ATOM 777 O O . VAL A 1 100 ? -20.405 -5.069 27.253 1.00 92.31 100 VAL A O 1
ATOM 780 N N . ASN A 1 101 ? -19.891 -6.432 28.963 1.00 90.88 101 ASN A N 1
ATOM 781 C CA . ASN A 1 101 ? -21.016 -6.053 29.818 1.00 90.88 101 ASN A CA 1
ATOM 782 C C . ASN A 1 101 ? -20.576 -5.038 30.895 1.00 90.88 101 ASN A C 1
ATOM 784 O O . ASN A 1 101 ? -19.418 -4.621 30.941 1.00 90.88 101 ASN A O 1
ATOM 788 N N . GLU A 1 102 ? -21.498 -4.644 31.773 1.00 88.88 102 GLU A N 1
ATOM 789 C CA . GLU A 1 102 ? -21.253 -3.656 32.838 1.00 88.88 102 GLU A CA 1
ATOM 790 C C . GLU A 1 102 ? -20.251 -4.122 33.907 1.00 88.88 102 GLU A C 1
ATOM 792 O O . GLU A 1 102 ? -19.635 -3.294 34.571 1.00 88.88 102 GLU A O 1
ATOM 797 N N . SER A 1 103 ? -20.016 -5.432 34.034 1.00 92.44 103 SER A N 1
ATOM 798 C CA . SER A 1 103 ? -19.059 -5.988 35.003 1.00 92.44 103 SER A CA 1
ATOM 799 C C . SER A 1 103 ? -17.597 -5.925 34.543 1.00 92.44 103 SER A C 1
ATOM 801 O O . SER A 1 103 ? -16.689 -6.140 35.344 1.00 92.44 103 SER A O 1
ATOM 803 N N . TYR A 1 104 ? -17.351 -5.633 33.261 1.00 93.19 104 TYR A N 1
ATOM 804 C CA . TYR A 1 104 ? -15.998 -5.526 32.721 1.00 93.19 104 TYR A CA 1
ATOM 805 C C . TYR A 1 104 ? -15.261 -4.320 33.310 1.00 93.19 104 TYR A C 1
ATOM 807 O O . TYR A 1 104 ? -15.752 -3.193 33.246 1.00 93.19 104 TYR A O 1
ATOM 815 N N . LYS A 1 105 ? -14.055 -4.553 33.834 1.00 95.12 105 LYS A N 1
ATOM 816 C CA . LYS A 1 105 ? -13.182 -3.507 34.376 1.00 95.12 105 LYS A CA 1
ATOM 817 C C . LYS A 1 105 ? -12.039 -3.233 33.412 1.00 95.12 105 LYS A C 1
ATOM 819 O O . LYS A 1 105 ? -11.280 -4.138 33.077 1.00 95.12 105 LYS A O 1
ATOM 824 N N . GLY A 1 106 ? -11.900 -1.986 32.977 1.00 94.06 106 GLY A N 1
ATOM 825 C CA . GLY A 1 106 ? -10.850 -1.580 32.045 1.00 94.06 106 GLY A CA 1
ATOM 826 C C . GLY A 1 106 ? -11.292 -0.509 31.055 1.00 94.06 106 GLY A C 1
ATOM 827 O O . GLY A 1 106 ? -12.323 0.143 31.226 1.00 94.06 106 GLY A O 1
ATOM 828 N N . ILE A 1 107 ? -10.489 -0.306 30.009 1.00 94.94 107 ILE A N 1
ATOM 829 C CA . ILE A 1 107 ? -10.814 0.640 28.937 1.00 94.94 107 ILE A CA 1
ATOM 830 C C . ILE A 1 107 ? -11.864 0.013 28.021 1.00 94.94 107 ILE A C 1
ATOM 832 O O . ILE A 1 107 ? -11.646 -1.070 27.477 1.00 94.94 107 ILE A O 1
ATOM 836 N N . VAL A 1 108 ? -12.969 0.726 27.818 1.00 93.88 108 VAL A N 1
ATOM 837 C CA . VAL A 1 108 ? -14.043 0.358 26.892 1.00 93.88 108 VAL A CA 1
ATOM 838 C C . VAL A 1 108 ? -14.256 1.443 25.845 1.00 93.88 108 VAL A C 1
ATOM 840 O O . VAL A 1 108 ? -14.057 2.630 26.105 1.00 93.88 108 VAL A O 1
ATOM 843 N N . ILE A 1 109 ? -14.689 1.045 24.656 1.00 90.69 109 ILE A N 1
ATOM 844 C CA . ILE A 1 109 ? -15.138 1.928 23.586 1.00 90.69 109 ILE A CA 1
ATOM 845 C C . ILE A 1 109 ? -16.668 1.947 23.617 1.00 90.69 109 ILE A C 1
ATOM 847 O O . ILE A 1 109 ? -17.309 0.907 23.458 1.00 90.69 109 ILE A O 1
ATOM 851 N N . LYS A 1 110 ? -17.257 3.129 23.817 1.00 86.12 110 LYS A N 1
ATOM 852 C CA . LYS A 1 110 ? -18.702 3.383 23.702 1.00 86.12 110 LYS A CA 1
ATOM 853 C C . LYS A 1 110 ? -18.895 4.533 22.718 1.00 86.12 110 LYS A C 1
ATOM 855 O O . LYS A 1 110 ? -18.288 5.587 22.882 1.00 86.12 110 LYS A O 1
ATOM 860 N N . ASN A 1 111 ? -19.693 4.331 21.670 1.00 77.94 111 ASN A N 1
ATOM 861 C CA . ASN A 1 111 ? -19.958 5.348 20.638 1.00 77.94 111 ASN A CA 1
ATOM 862 C C . ASN A 1 111 ? -18.673 6.008 20.084 1.00 77.94 111 ASN A C 1
ATOM 864 O O . ASN A 1 111 ? -18.581 7.227 19.965 1.00 77.94 111 ASN A O 1
ATOM 868 N N . GLY A 1 112 ? -17.642 5.195 19.816 1.00 77.25 112 GLY A N 1
ATOM 869 C CA . GLY A 1 112 ? -16.353 5.646 19.273 1.00 77.25 112 GLY A CA 1
ATOM 870 C C . GLY A 1 112 ? -15.436 6.381 20.260 1.00 77.25 112 GLY A C 1
ATOM 871 O O . GLY A 1 112 ? -14.306 6.711 19.905 1.00 77.25 112 GLY A O 1
ATOM 872 N N . LYS A 1 113 ? -15.872 6.616 21.503 1.00 83.12 113 LYS A N 1
ATOM 873 C CA . LYS A 1 113 ? -15.073 7.257 22.556 1.00 83.12 113 LYS A CA 1
ATOM 874 C C . LYS A 1 113 ? -14.579 6.222 23.567 1.00 83.12 113 LYS A C 1
ATOM 876 O O . LYS A 1 113 ? -15.276 5.253 23.862 1.00 83.12 113 LYS A O 1
ATOM 881 N N . LYS A 1 114 ? -13.367 6.428 24.092 1.00 90.94 114 LYS A N 1
ATOM 882 C CA . LYS A 1 114 ? -12.762 5.577 25.128 1.00 90.94 114 LYS A CA 1
ATOM 883 C C . LYS A 1 114 ? -13.198 6.042 26.520 1.00 90.94 114 LYS A C 1
ATOM 885 O O . LYS A 1 114 ? -13.129 7.232 26.813 1.00 90.94 114 LYS A O 1
ATOM 890 N N . TYR A 1 115 ? -13.580 5.100 27.374 1.00 90.75 115 TYR A N 1
ATOM 891 C CA . TYR A 1 115 ? -13.969 5.316 28.768 1.00 90.75 115 TYR A CA 1
ATOM 892 C C . TYR A 1 115 ? -13.262 4.305 29.669 1.00 90.75 115 TYR A C 1
ATOM 894 O O . TYR A 1 115 ? -12.966 3.195 29.234 1.00 90.75 115 TYR A O 1
ATOM 902 N N . ILE A 1 116 ? -13.025 4.664 30.929 1.00 93.94 116 ILE A N 1
ATOM 903 C CA . ILE A 1 116 ? -12.586 3.714 31.957 1.00 93.94 116 ILE A CA 1
ATOM 904 C C . ILE A 1 116 ? -13.834 3.208 32.682 1.00 93.94 116 ILE A C 1
ATOM 906 O O . ILE A 1 116 ? -14.540 3.999 33.309 1.00 93.94 116 ILE A O 1
ATOM 910 N N . GLN A 1 117 ? -14.101 1.907 32.594 1.00 91.12 117 GLN A N 1
ATOM 911 C CA . GLN A 1 117 ? -15.149 1.225 33.351 1.00 91.12 117 GLN A CA 1
ATOM 912 C C . GLN A 1 117 ? -14.527 0.638 34.625 1.00 91.12 117 GLN A C 1
ATOM 914 O O . GLN A 1 117 ? -13.538 -0.095 34.546 1.00 91.12 117 GLN A O 1
ATOM 919 N N . LYS A 1 118 ? -15.042 1.057 35.786 1.00 88.44 118 LYS A N 1
ATOM 920 C CA . LYS A 1 118 ? -14.483 0.767 37.116 1.00 88.44 118 LYS A CA 1
ATOM 921 C C . LYS A 1 118 ? -15.157 -0.424 37.781 1.00 88.44 118 LYS A C 1
ATOM 923 O O . LYS A 1 118 ? -16.366 -0.609 37.558 1.00 88.44 118 LYS A O 1
#

Mean predicted aligned error: 10.76 Å

Foldseek 3Di:
DDDQQ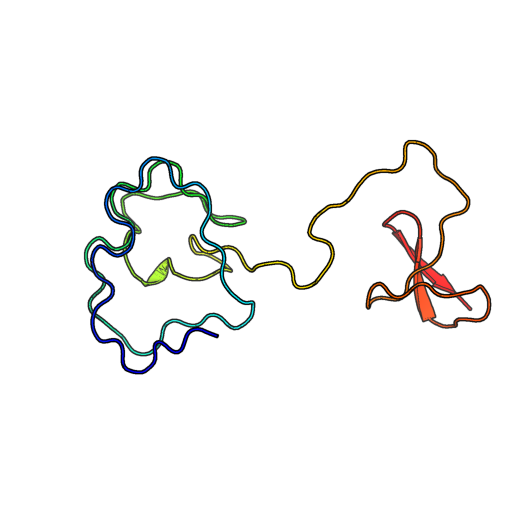PPAALACVCPQVCVDAAAEDAPPDDHHDDHHFHQNQANVQNQAAPPEHDDNVPRGCVQVDRPHHRHPHDDPDPPDDDDDPDQDFFFWADPVRHGDDLPDAQWTAGSNDIDGRD

pLDDT: mean 87.17, std 12.31, range [53.97, 98.44]

Radius of gyration: 20.0 Å; Cα contacts (8 Å, |Δi|>4): 209; chains: 1; bounding box: 46×26×54 Å

Solvent-ac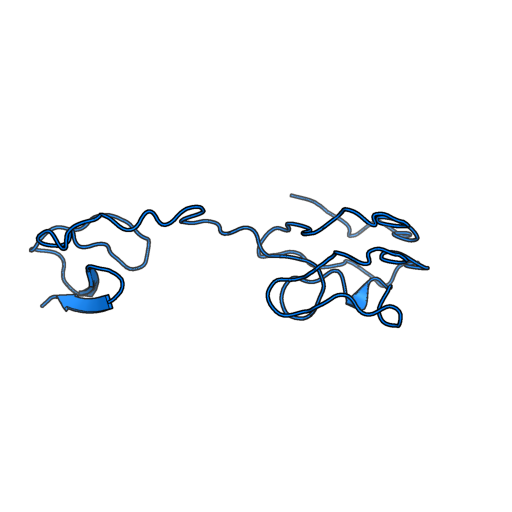cessible surface area (backbone atoms only — not comparable to full-atom values): 7128 Å² total; per-residue (Å²): 134,93,82,48,68,83,57,60,69,50,44,44,73,41,45,65,34,46,84,42,46,71,42,76,39,58,85,83,68,66,72,49,65,96,51,48,24,62,46,16,43,33,59,23,77,48,26,33,13,79,88,24,72,62,45,94,91,62,23,42,63,85,32,63,29,51,85,82,12,42,19,26,54,51,73,95,65,84,86,71,86,76,82,68,98,59,94,59,90,53,72,36,17,37,92,87,68,50,80,47,63,88,84,52,69,44,66,29,37,39,84,91,40,81,45,80,39,118